Protein AF-A0A9W6ZUS3-F1 (afdb_monomer_lite)

Radius of gyration: 15.03 Å; chains: 1; bounding box: 37×17×40 Å

Sequence (80 aa):
LCVLKGGSAFFQDLQICLRNFHQFSRQEDIPFTFDFIRAKSYAGTESTGTVKVSGCDLEKLKGKHVLLVEDIVDTGTTMR

Foldseek 3Di:
DEEDDQQPVVVVVVVVVLVVVVVVVPDPDSPDDDFYKYWDQDDPPDRPLDIDIDRDDCVVCPPHDDDYTYNDQDVCSSVD

Secondary structure (DSSP, 8-state):
-EEETTTHHHHHHHHHHHHHHHHHTT-SS------EEEEEEEETTEEEEEEEEESS-GGGGTTS----B-S--SSSGGG-

Organism: NCBI:txid2557542

InterPro domains:
  IPR000836 Phosphoribosyltransferase domain [PF00156] (1-80)
  IPR000836 Phosphoribosyltransferase domain [cd06223] (1-80)
  IPR029057 Phosphoribosyltransferase-like [G3DSA:3.40.50.2020] (1-80)
  IPR029057 Phosphoribosyltransferase-like [SSF53271] (1-80)
  IPR050408 Hypoxanthine-guanine phosphoribosyltransferase [PTHR43340] (1-80)

pLDDT: mean 81.66, std 12.02, range [50.22, 94.88]

Structure (mmCIF, N/CA/C/O backbone):
data_AF-A0A9W6ZUS3-F1
#
_entry.id   AF-A0A9W6ZUS3-F1
#
loop_
_atom_site.group_PDB
_atom_site.id
_atom_site.type_symbol
_atom_site.label_atom_id
_atom_site.label_alt_id
_atom_site.label_comp_id
_atom_site.label_asym_id
_atom_site.label_entity_id
_atom_site.label_seq_id
_atom_site.pdbx_PDB_ins_code
_atom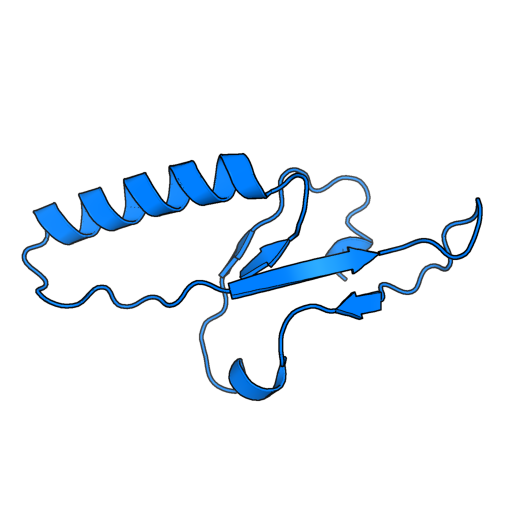_site.Cartn_x
_atom_site.Cartn_y
_atom_site.Cartn_z
_atom_site.occupancy
_atom_site.B_iso_or_equiv
_atom_site.auth_seq_id
_atom_site.auth_comp_id
_atom_site.auth_asym_id
_atom_site.auth_atom_id
_atom_site.pdbx_PDB_model_num
ATOM 1 N N . LEU A 1 1 ? -0.734 -1.322 -3.184 1.00 91.69 1 LEU A N 1
ATOM 2 C CA . LEU A 1 1 ? -1.855 -0.607 -2.543 1.00 91.69 1 LEU A CA 1
ATOM 3 C C . LEU A 1 1 ? -1.429 -0.259 -1.124 1.00 91.69 1 LEU A C 1
ATOM 5 O O . LEU A 1 1 ? -1.194 -1.170 -0.346 1.00 91.69 1 LEU A O 1
ATOM 9 N N . CYS A 1 2 ? -1.227 1.019 -0.814 1.00 93.56 2 CYS A N 1
ATOM 10 C CA . CYS A 1 2 ? -0.738 1.463 0.495 1.00 93.56 2 CYS A CA 1
ATOM 11 C C . CYS A 1 2 ? -1.900 1.886 1.399 1.00 93.56 2 CYS A C 1
ATOM 13 O O . CYS A 1 2 ? -2.745 2.681 0.981 1.00 93.56 2 CYS A O 1
ATOM 15 N N . VAL A 1 3 ? -1.906 1.416 2.645 1.00 91.81 3 VAL A N 1
ATOM 16 C CA . VAL A 1 3 ? -2.840 1.860 3.682 1.00 91.81 3 VAL A CA 1
ATOM 17 C C . VAL A 1 3 ? -2.296 3.129 4.339 1.00 91.81 3 VAL A C 1
ATOM 19 O O . VAL A 1 3 ? -1.224 3.145 4.940 1.00 91.81 3 VAL A O 1
ATOM 22 N N . LEU A 1 4 ? -3.031 4.228 4.194 1.00 90.31 4 LEU A N 1
ATOM 23 C CA . LEU A 1 4 ? -2.720 5.513 4.808 1.00 90.31 4 LEU A CA 1
ATOM 24 C C . LEU A 1 4 ? -3.272 5.601 6.241 1.00 90.31 4 LEU A C 1
ATOM 26 O O . LEU A 1 4 ? -4.361 5.112 6.525 1.00 90.31 4 LEU A O 1
ATOM 30 N N . LYS A 1 5 ? -2.628 6.352 7.143 1.00 86.12 5 LYS A N 1
ATOM 31 C CA . LYS A 1 5 ? -1.435 7.194 6.900 1.00 86.12 5 LYS A CA 1
ATOM 32 C C . LYS A 1 5 ? -0.109 6.494 7.202 1.00 86.12 5 LYS A C 1
ATOM 34 O O . LYS A 1 5 ? 0.850 6.767 6.494 1.00 86.12 5 LYS A O 1
ATOM 39 N N . GLY A 1 6 ? -0.063 5.639 8.223 1.00 85.00 6 GLY A N 1
ATOM 40 C CA . GLY A 1 6 ? 1.187 5.133 8.797 1.00 85.00 6 GLY A CA 1
ATOM 41 C C . GLY A 1 6 ? 2.084 4.395 7.802 1.00 85.00 6 GLY A C 1
ATOM 42 O O . GLY A 1 6 ? 3.296 4.598 7.803 1.00 85.00 6 GLY A O 1
ATOM 43 N N . GLY A 1 7 ? 1.494 3.653 6.859 1.00 86.06 7 GLY A N 1
ATOM 44 C CA . GLY A 1 7 ? 2.236 2.903 5.843 1.00 86.06 7 GLY A CA 1
ATOM 45 C C . GLY A 1 7 ? 3.008 3.748 4.823 1.00 86.06 7 GLY A C 1
ATOM 46 O O . GLY A 1 7 ? 3.795 3.187 4.067 1.00 86.06 7 GLY A O 1
ATOM 47 N N . SER A 1 8 ? 2.830 5.076 4.766 1.00 91.62 8 SER A N 1
ATOM 48 C CA . SER A 1 8 ? 3.380 5.893 3.672 1.00 91.62 8 SER A CA 1
ATOM 49 C C . SER A 1 8 ? 4.908 5.927 3.621 1.00 91.62 8 SER A C 1
ATOM 51 O O . SER A 1 8 ? 5.470 5.897 2.530 1.00 91.62 8 SER A O 1
ATOM 53 N N . ALA A 1 9 ? 5.575 5.996 4.779 1.00 93.44 9 ALA A N 1
ATOM 54 C CA . ALA A 1 9 ? 7.037 6.050 4.839 1.00 93.44 9 ALA A CA 1
ATOM 55 C C . ALA A 1 9 ? 7.649 4.720 4.377 1.00 93.44 9 ALA A C 1
ATOM 57 O O . ALA A 1 9 ? 8.442 4.689 3.440 1.00 93.44 9 ALA A O 1
ATOM 58 N N . PHE A 1 10 ? 7.175 3.609 4.949 1.00 94.81 10 PHE A N 1
ATOM 59 C CA . PHE A 1 10 ? 7.585 2.267 4.541 1.00 94.81 10 PHE A CA 1
ATOM 60 C C . PHE A 1 10 ? 7.302 2.003 3.056 1.00 94.81 10 PHE A C 1
ATOM 62 O O . PHE A 1 10 ? 8.136 1.457 2.334 1.00 94.81 10 PHE A O 1
ATOM 69 N N . PHE A 1 11 ? 6.137 2.436 2.572 1.00 94.88 11 PHE A N 1
ATOM 70 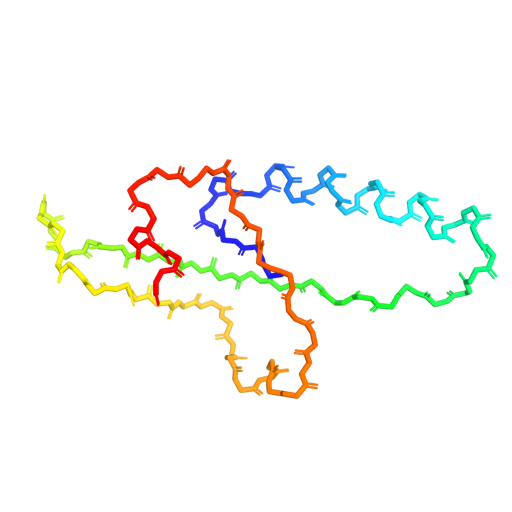C CA . PHE A 1 11 ? 5.772 2.294 1.172 1.00 94.88 11 PHE A CA 1
ATOM 71 C C . PHE A 1 11 ? 6.719 3.059 0.243 1.00 94.88 11 PHE A C 1
ATOM 73 O O . PHE A 1 11 ? 7.107 2.520 -0.791 1.00 94.88 11 PHE A O 1
ATOM 80 N N . GLN A 1 12 ? 7.131 4.276 0.608 1.00 93.25 12 GLN A N 1
ATOM 81 C CA . GLN A 1 12 ? 8.099 5.050 -0.170 1.00 93.25 12 GLN A CA 1
ATOM 82 C C . GLN A 1 12 ? 9.448 4.325 -0.282 1.00 93.25 12 GLN A C 1
ATOM 84 O O . GLN A 1 12 ? 9.995 4.228 -1.384 1.00 93.25 12 GLN A O 1
ATOM 89 N N . ASP A 1 13 ? 9.955 3.775 0.821 1.00 94.75 13 ASP A N 1
ATOM 90 C CA . ASP A 1 13 ? 11.217 3.027 0.829 1.00 94.75 13 ASP A CA 1
ATOM 91 C C . ASP A 1 13 ? 11.120 1.758 -0.025 1.00 94.75 13 ASP A C 1
ATOM 93 O O . ASP A 1 13 ? 11.981 1.497 -0.870 1.00 94.75 13 ASP A O 1
ATOM 97 N N . LEU A 1 14 ? 10.018 1.013 0.103 1.00 93.38 14 LEU A N 1
ATOM 98 C CA . LEU A 1 14 ? 9.744 -0.156 -0.730 1.00 93.38 14 LEU A CA 1
ATOM 99 C C . LEU A 1 14 ? 9.725 0.207 -2.222 1.00 93.38 14 LEU A C 1
ATOM 101 O O . LEU A 1 14 ? 10.326 -0.488 -3.040 1.00 93.38 14 LEU A O 1
ATOM 105 N N . GLN A 1 15 ? 9.069 1.309 -2.588 1.00 90.94 15 GLN A N 1
ATOM 106 C CA . GLN A 1 15 ? 9.026 1.788 -3.968 1.00 90.94 15 GLN A CA 1
ATOM 107 C C . GLN A 1 15 ? 10.420 2.125 -4.511 1.00 90.94 15 GLN A C 1
ATOM 109 O O . GLN A 1 15 ? 10.699 1.851 -5.679 1.00 90.94 15 GLN A O 1
ATOM 114 N N . ILE A 1 16 ? 11.290 2.728 -3.694 1.00 90.62 16 ILE A N 1
ATOM 115 C CA . ILE A 1 16 ? 12.681 3.016 -4.069 1.00 90.62 16 ILE A CA 1
ATOM 116 C C . ILE A 1 16 ? 13.431 1.707 -4.327 1.00 90.62 16 ILE A C 1
ATOM 118 O O . ILE A 1 16 ? 14.030 1.552 -5.391 1.00 90.62 16 ILE A O 1
ATOM 122 N N . CYS A 1 17 ? 13.340 0.743 -3.411 1.00 90.56 17 CYS A N 1
ATOM 123 C CA . CYS A 1 17 ? 13.988 -0.560 -3.555 1.00 90.56 17 CYS A CA 1
ATOM 124 C C . CYS A 1 17 ? 13.519 -1.314 -4.808 1.00 90.56 17 CYS A C 1
ATOM 126 O O . CYS A 1 17 ? 14.349 -1.825 -5.560 1.00 90.56 17 CYS A O 1
ATOM 128 N N . LEU A 1 18 ? 12.209 -1.338 -5.074 1.00 87.88 18 LEU A N 1
ATOM 129 C CA . LEU A 1 18 ? 11.638 -1.992 -6.255 1.00 87.88 18 LEU A CA 1
ATOM 130 C C . LEU A 1 18 ? 12.102 -1.334 -7.558 1.00 87.88 18 LEU A C 1
ATOM 132 O O . LEU A 1 18 ? 12.478 -2.035 -8.496 1.00 87.88 18 LEU A O 1
ATOM 136 N N . ARG A 1 19 ? 12.124 0.003 -7.620 1.00 85.00 19 ARG A N 1
ATOM 137 C CA . ARG A 1 19 ? 12.643 0.726 -8.791 1.00 85.00 19 ARG A CA 1
ATOM 138 C C . ARG A 1 19 ? 14.116 0.422 -9.032 1.00 85.00 19 ARG A C 1
ATOM 140 O O . ARG A 1 19 ? 14.488 0.137 -10.166 1.00 85.00 19 ARG A O 1
ATOM 147 N N . ASN A 1 20 ? 14.927 0.426 -7.976 1.00 86.62 20 ASN A N 1
ATOM 148 C CA . ASN A 1 20 ? 16.348 0.107 -8.078 1.00 86.62 20 ASN A CA 1
ATOM 149 C C . ASN A 1 20 ? 16.548 -1.325 -8.592 1.00 86.62 20 ASN A C 1
ATOM 151 O O . ASN A 1 20 ? 17.296 -1.535 -9.541 1.00 86.62 20 ASN A O 1
ATOM 155 N N . PHE A 1 21 ? 15.833 -2.305 -8.030 1.00 85.00 21 PHE A N 1
ATOM 156 C CA . PHE A 1 21 ? 15.898 -3.701 -8.474 1.00 85.00 21 PHE A CA 1
ATOM 157 C C . PHE A 1 21 ? 15.537 -3.868 -9.961 1.00 85.00 21 PHE A C 1
ATOM 159 O O . PHE A 1 21 ? 16.237 -4.570 -10.697 1.00 85.00 21 PHE A O 1
ATOM 166 N N . HIS A 1 22 ? 14.485 -3.186 -10.424 1.00 79.56 22 HIS A N 1
ATOM 167 C CA . HIS A 1 22 ? 14.064 -3.228 -11.828 1.00 79.56 22 HIS A CA 1
ATOM 168 C C . HIS A 1 22 ? 15.048 -2.532 -12.777 1.00 79.56 22 HIS A C 1
ATOM 170 O O . HIS A 1 22 ? 15.326 -3.045 -13.861 1.00 79.56 22 HIS A O 1
ATOM 176 N N . GLN A 1 23 ? 15.656 -1.421 -12.354 1.00 73.62 23 GLN A N 1
ATOM 177 C CA . GLN A 1 23 ? 16.691 -0.741 -13.134 1.00 73.62 23 GLN A CA 1
ATOM 178 C C . GLN A 1 23 ? 17.900 -1.655 -13.403 1.00 73.62 23 GLN A C 1
ATOM 180 O O . GLN A 1 23 ? 18.436 -1.666 -14.512 1.00 73.62 23 GLN A O 1
ATOM 185 N N . PHE A 1 24 ? 18.310 -2.466 -12.421 1.00 71.94 24 PHE A N 1
ATOM 186 C CA . PHE A 1 24 ? 19.426 -3.407 -12.584 1.00 71.94 24 PHE A CA 1
ATOM 187 C C . PHE A 1 24 ? 19.100 -4.606 -13.483 1.00 71.94 24 PHE A C 1
ATOM 189 O O . PHE A 1 24 ? 20.013 -5.207 -14.048 1.00 71.94 24 PHE A O 1
ATOM 196 N N . SER A 1 25 ? 17.822 -4.945 -13.656 1.00 75.44 25 SER A N 1
ATOM 197 C CA . SER A 1 25 ? 17.380 -6.100 -14.448 1.00 75.44 25 SER A CA 1
ATOM 198 C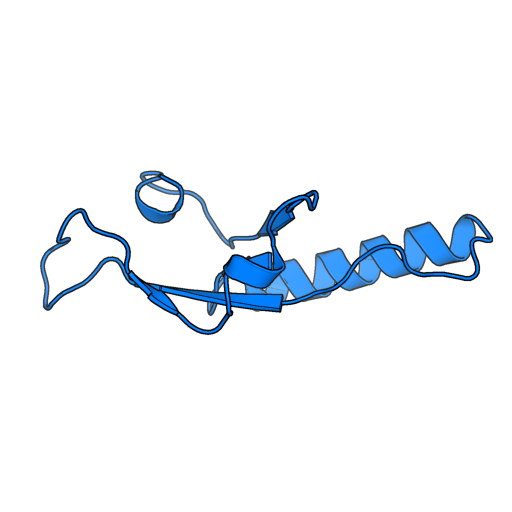 C . SER A 1 25 ? 17.105 -5.783 -15.928 1.00 75.44 25 SER A C 1
ATOM 200 O O . SER A 1 25 ? 16.669 -6.667 -16.662 1.00 75.44 25 SER A O 1
ATOM 202 N N . ARG A 1 26 ? 17.436 -4.565 -16.401 1.00 66.56 26 ARG A N 1
ATOM 203 C CA . ARG A 1 26 ? 17.324 -4.121 -17.812 1.00 66.56 26 ARG A CA 1
ATOM 204 C C . ARG A 1 26 ? 15.921 -4.268 -18.419 1.00 66.56 26 ARG A C 1
ATOM 206 O O . ARG A 1 26 ? 15.787 -4.419 -19.630 1.00 66.56 26 ARG A O 1
ATOM 213 N N . GLN A 1 27 ? 14.879 -4.216 -17.596 1.00 66.56 27 GLN A N 1
ATOM 214 C CA . GLN A 1 27 ? 13.507 -4.117 -18.088 1.00 66.56 27 GLN A CA 1
ATOM 215 C C . GLN A 1 27 ? 13.142 -2.640 -18.249 1.00 66.56 27 GLN A C 1
ATOM 217 O O . GLN A 1 27 ? 13.308 -1.864 -17.311 1.00 66.56 27 GLN A O 1
ATOM 222 N N . GLU A 1 28 ? 12.696 -2.249 -19.445 1.00 60.72 28 GLU A N 1
ATOM 223 C CA . GLU A 1 28 ? 12.354 -0.851 -19.760 1.00 60.72 28 GLU A CA 1
ATOM 224 C C . GLU A 1 28 ? 11.074 -0.383 -19.049 1.00 60.72 28 GLU A C 1
ATOM 226 O O . GLU A 1 28 ? 10.953 0.796 -18.721 1.00 60.72 28 GLU A O 1
ATOM 231 N N . ASP A 1 29 ? 10.167 -1.312 -18.728 1.00 64.62 29 ASP A N 1
ATOM 232 C CA . ASP A 1 29 ? 8.892 -1.016 -18.082 1.00 64.62 29 ASP A CA 1
ATOM 233 C C . ASP A 1 29 ? 8.885 -1.398 -16.599 1.00 64.62 29 ASP A C 1
ATOM 235 O O . ASP A 1 29 ? 9.302 -2.486 -16.200 1.00 64.62 29 ASP A O 1
ATOM 239 N N . ILE A 1 30 ? 8.346 -0.500 -15.772 1.00 67.88 30 ILE A N 1
ATOM 240 C CA . ILE A 1 30 ? 8.070 -0.743 -14.354 1.00 67.88 30 ILE A CA 1
ATOM 241 C C . ILE A 1 30 ? 6.715 -1.473 -14.265 1.00 67.88 30 ILE A C 1
ATOM 243 O O . ILE A 1 30 ? 5.682 -0.839 -14.491 1.00 67.88 30 ILE A O 1
ATOM 247 N N . PRO A 1 31 ? 6.653 -2.774 -13.913 1.00 77.69 31 PRO A N 1
ATOM 248 C CA . PRO A 1 31 ? 5.437 -3.579 -14.063 1.00 77.69 31 PRO A CA 1
ATOM 249 C C . PRO A 1 31 ? 4.437 -3.406 -12.906 1.00 77.69 31 PRO A C 1
ATOM 251 O O . PRO A 1 31 ? 3.650 -4.307 -12.616 1.00 77.69 31 PRO A O 1
ATOM 254 N N . PHE A 1 32 ? 4.460 -2.273 -12.201 1.00 84.38 32 PHE A N 1
ATOM 255 C CA . PHE A 1 32 ? 3.589 -2.042 -11.050 1.00 84.38 32 PHE A CA 1
ATOM 256 C C . PHE A 1 32 ? 3.047 -0.621 -10.986 1.00 84.38 32 PHE A C 1
ATOM 258 O O . PHE A 1 32 ? 3.753 0.368 -11.168 1.00 84.38 32 PHE A O 1
ATOM 265 N N . THR A 1 33 ? 1.764 -0.544 -10.641 1.00 87.94 33 THR A N 1
ATOM 266 C CA . THR A 1 33 ? 1.048 0.693 -10.337 1.00 87.94 33 THR A CA 1
ATOM 267 C C . THR A 1 33 ? 0.888 0.853 -8.832 1.00 87.94 33 THR A C 1
ATOM 269 O O . THR A 1 33 ? 0.654 -0.122 -8.112 1.00 87.94 33 THR A O 1
ATOM 272 N N . PHE A 1 34 ? 0.943 2.092 -8.358 1.00 89.81 34 PHE A N 1
ATOM 273 C CA . PHE A 1 34 ? 0.778 2.427 -6.950 1.00 89.81 34 PHE A CA 1
ATOM 274 C C . PHE A 1 34 ? -0.539 3.166 -6.731 1.00 89.81 34 PHE A C 1
ATOM 276 O O . PHE A 1 34 ? -0.902 4.030 -7.521 1.00 89.81 34 PHE A O 1
ATOM 283 N N . ASP A 1 35 ? -1.237 2.820 -5.654 1.00 91.94 35 ASP A N 1
ATOM 284 C CA . ASP A 1 35 ? -2.492 3.455 -5.257 1.00 91.94 35 ASP A CA 1
ATOM 285 C C . ASP A 1 35 ? -2.607 3.431 -3.727 1.00 91.94 35 ASP A C 1
ATOM 287 O O . ASP A 1 35 ? -1.909 2.651 -3.058 1.00 91.94 35 ASP A O 1
ATOM 291 N N . PHE A 1 36 ? -3.478 4.273 -3.182 1.00 91.81 36 PHE A N 1
ATOM 292 C CA . PHE A 1 36 ? -3.629 4.517 -1.755 1.00 91.81 36 PHE A CA 1
ATOM 293 C C . PHE A 1 36 ? -5.064 4.279 -1.305 1.00 91.81 36 PHE A C 1
AT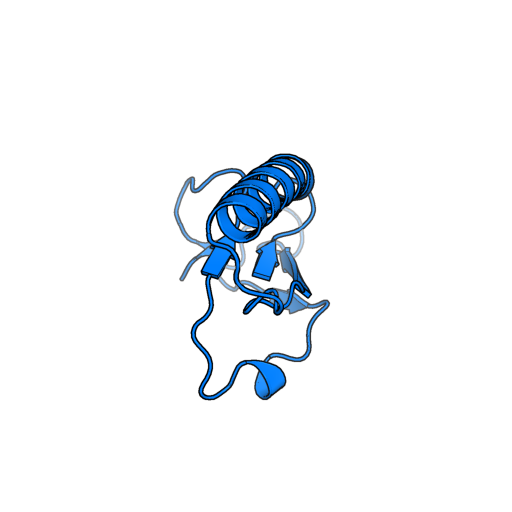OM 295 O O . PHE A 1 36 ? -6.020 4.727 -1.929 1.00 91.81 36 PHE A O 1
ATOM 302 N N . ILE A 1 37 ? -5.207 3.644 -0.149 1.00 92.38 37 ILE A N 1
ATOM 303 C CA . ILE A 1 37 ? -6.478 3.557 0.562 1.00 92.38 37 ILE A CA 1
ATOM 304 C C . ILE A 1 37 ? -6.338 4.132 1.956 1.00 92.38 37 ILE A C 1
ATOM 306 O O . ILE A 1 37 ? -5.255 4.189 2.531 1.00 92.38 37 ILE A O 1
ATOM 310 N N . ARG A 1 38 ? -7.462 4.530 2.533 1.00 88.62 38 ARG A N 1
ATOM 311 C CA . ARG A 1 38 ? -7.590 4.778 3.958 1.00 88.62 38 ARG A CA 1
ATOM 312 C C . ARG A 1 38 ? -8.563 3.759 4.521 1.00 88.62 38 ARG A C 1
ATOM 314 O O . ARG A 1 38 ? -9.736 3.764 4.157 1.00 88.62 38 ARG A O 1
ATOM 321 N N . ALA A 1 39 ? -8.067 2.920 5.418 1.00 82.44 39 ALA A N 1
ATOM 322 C CA . ALA A 1 39 ? -8.894 2.056 6.238 1.00 82.44 39 ALA A CA 1
ATOM 323 C C . ALA A 1 39 ? -9.197 2.776 7.558 1.00 82.44 39 ALA A C 1
ATOM 325 O O . ALA A 1 39 ? -8.315 3.379 8.172 1.00 82.44 39 ALA A O 1
ATOM 326 N N . LYS A 1 40 ? -10.461 2.771 7.977 1.00 74.25 40 LYS A N 1
ATOM 327 C CA . LYS A 1 40 ? -10.877 3.240 9.303 1.00 74.25 40 LYS A CA 1
ATOM 328 C C . LYS A 1 40 ? -11.711 2.153 9.970 1.00 74.25 40 LYS A C 1
ATOM 330 O O . LYS A 1 40 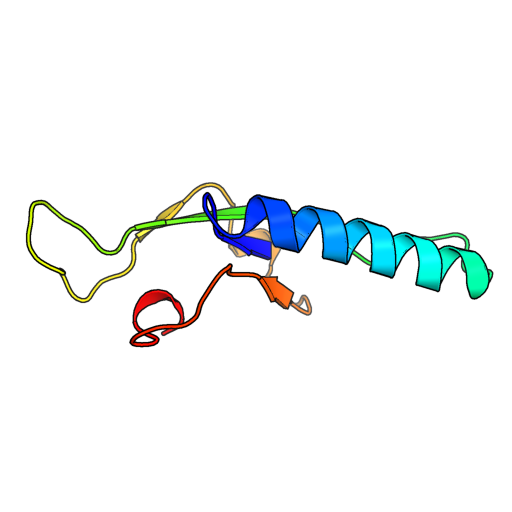? -12.700 1.711 9.392 1.00 74.25 40 LYS A O 1
ATOM 335 N N . SER A 1 41 ? -11.337 1.780 11.189 1.00 59.38 41 SER A N 1
ATOM 336 C CA . SER A 1 41 ? -12.027 0.792 12.034 1.00 59.38 41 SER A CA 1
ATOM 337 C C . SER A 1 41 ? -12.993 1.418 13.060 1.00 59.38 41 SER A C 1
ATOM 339 O O . SER A 1 41 ? -13.699 0.701 13.771 1.00 59.38 41 SER A O 1
ATOM 341 N N . TYR A 1 42 ? -13.070 2.754 13.122 1.00 54.50 42 TYR A N 1
ATOM 342 C CA . TYR A 1 42 ? -13.785 3.479 14.179 1.00 54.50 42 TYR A CA 1
ATOM 343 C C . TYR A 1 42 ? -15.100 4.121 13.719 1.00 54.50 42 TYR A C 1
ATOM 345 O O . TYR A 1 42 ? -15.150 4.803 12.689 1.00 54.50 42 TYR A O 1
ATOM 353 N N . ALA A 1 43 ? -16.125 4.014 14.568 1.00 51.66 43 ALA A N 1
ATOM 354 C CA . ALA A 1 43 ? -17.209 4.987 14.677 1.00 51.66 43 ALA A CA 1
ATOM 355 C C . ALA A 1 43 ? -17.283 5.441 16.149 1.00 51.66 43 ALA A C 1
ATOM 357 O O . ALA A 1 43 ? -17.839 4.742 16.985 1.00 51.66 43 ALA A O 1
ATOM 358 N N . GLY A 1 44 ? -16.674 6.585 16.484 1.00 58.28 44 GLY A N 1
ATOM 359 C CA . GLY A 1 44 ? -16.543 7.042 17.878 1.00 58.28 44 GLY A CA 1
ATOM 360 C C . GLY A 1 44 ? -15.318 6.451 18.593 1.00 58.28 44 GLY A C 1
ATOM 361 O O . GLY A 1 44 ? -14.253 6.349 17.987 1.00 58.28 44 GLY A O 1
ATOM 362 N N . THR A 1 45 ? -15.453 6.098 19.876 1.00 56.03 45 THR A N 1
ATOM 363 C CA . THR A 1 45 ? -14.392 5.516 20.730 1.00 56.03 45 THR A CA 1
ATOM 364 C C . THR A 1 45 ? -14.346 3.988 20.723 1.00 56.03 45 THR A C 1
ATOM 366 O O . THR A 1 45 ? -13.427 3.409 21.296 1.00 56.03 45 THR A O 1
ATOM 369 N N . GLU A 1 46 ? -15.306 3.324 20.081 1.00 50.22 46 GLU A N 1
ATOM 370 C CA . GLU A 1 46 ? -15.411 1.864 20.063 1.00 50.22 46 GLU A CA 1
ATOM 371 C C . GLU A 1 46 ? -15.115 1.296 18.668 1.00 50.22 46 GLU A C 1
ATOM 373 O O . GLU A 1 46 ? -15.469 1.876 17.633 1.00 50.22 46 GLU A O 1
ATOM 378 N N . SER A 1 47 ? -14.431 0.149 18.639 1.00 58.53 47 SER A N 1
ATOM 379 C CA . SER A 1 47 ? -14.201 -0.609 17.408 1.00 58.53 47 SER A CA 1
ATOM 380 C C . SER A 1 47 ? -15.521 -1.220 16.948 1.00 58.53 47 SER A C 1
ATOM 382 O O . SER A 1 47 ? -16.126 -2.014 17.662 1.00 58.53 47 SER A O 1
ATOM 384 N N . THR A 1 48 ? -15.966 -0.874 15.741 1.00 61.56 48 THR A N 1
ATOM 385 C CA . THR A 1 48 ? -17.236 -1.382 15.181 1.00 61.56 48 THR A CA 1
ATOM 386 C C . THR A 1 48 ? -17.117 -2.781 14.572 1.00 61.56 48 THR A C 1
ATOM 388 O O . THR A 1 48 ? -18.086 -3.302 14.024 1.00 61.56 48 THR A O 1
ATOM 391 N N . GLY A 1 49 ? -15.914 -3.368 14.576 1.00 62.38 49 GLY A N 1
ATOM 392 C CA . GLY A 1 49 ? -15.620 -4.634 13.895 1.00 62.38 49 GLY A CA 1
ATOM 393 C C . GLY A 1 49 ? -15.747 -4.582 12.365 1.00 62.38 49 GLY A C 1
ATOM 394 O O . GLY A 1 49 ? -15.485 -5.584 11.710 1.00 62.38 49 GLY A O 1
ATOM 395 N N . THR A 1 50 ? -16.121 -3.434 11.786 1.00 64.81 50 THR A N 1
ATOM 396 C CA . THR A 1 50 ? -16.314 -3.248 10.343 1.00 64.81 50 THR A CA 1
ATOM 397 C C . THR A 1 50 ? -15.325 -2.211 9.820 1.00 64.81 50 THR A C 1
ATOM 399 O O . THR A 1 50 ? -15.349 -1.049 10.231 1.00 64.81 50 THR A O 1
ATOM 402 N N . VAL A 1 51 ? -14.454 -2.613 8.895 1.00 72.25 51 VAL A N 1
ATOM 403 C CA . VAL A 1 51 ? -13.465 -1.719 8.280 1.00 72.25 51 VAL A CA 1
ATOM 404 C C . VAL A 1 51 ? -14.114 -0.967 7.122 1.00 72.25 51 VAL A C 1
ATOM 406 O O . VAL A 1 51 ? -14.601 -1.567 6.165 1.00 72.25 51 VAL A O 1
ATOM 409 N N . LYS A 1 52 ? -14.111 0.368 7.178 1.00 78.31 52 LYS A N 1
ATOM 410 C CA . LYS A 1 52 ? -14.488 1.204 6.030 1.00 78.31 52 LYS A CA 1
ATOM 411 C C . LYS A 1 52 ? -13.239 1.579 5.243 1.00 78.31 52 LYS A C 1
ATOM 413 O O . LYS A 1 52 ? -12.354 2.248 5.779 1.00 78.31 52 LYS A O 1
ATOM 418 N N . VAL A 1 53 ? -13.205 1.185 3.973 1.00 84.44 53 VAL A N 1
ATOM 419 C CA . VAL A 1 53 ? -12.132 1.512 3.025 1.00 84.44 53 VAL A CA 1
ATOM 420 C C . VAL A 1 53 ? -12.575 2.665 2.127 1.00 84.44 53 VAL A C 1
ATOM 422 O O . VAL A 1 53 ? -13.690 2.672 1.610 1.00 84.44 53 VAL A O 1
ATOM 425 N N . SER A 1 54 ? -11.712 3.660 1.945 1.00 87.00 54 SER A N 1
ATOM 426 C CA . SER A 1 54 ? -11.926 4.767 1.006 1.00 87.00 54 SER A CA 1
ATOM 427 C C . SER A 1 54 ? -10.623 5.192 0.330 1.00 87.00 54 SER A C 1
ATOM 429 O O . SER A 1 54 ? -9.547 4.746 0.716 1.00 87.00 54 SER A O 1
ATOM 431 N N . GLY A 1 55 ? -10.705 6.064 -0.679 1.00 83.56 55 GLY A N 1
ATOM 432 C CA . GLY A 1 55 ? -9.533 6.646 -1.350 1.00 83.56 55 GLY A CA 1
ATOM 433 C C . GLY A 1 55 ? -9.112 5.960 -2.652 1.00 83.56 55 GLY A C 1
ATO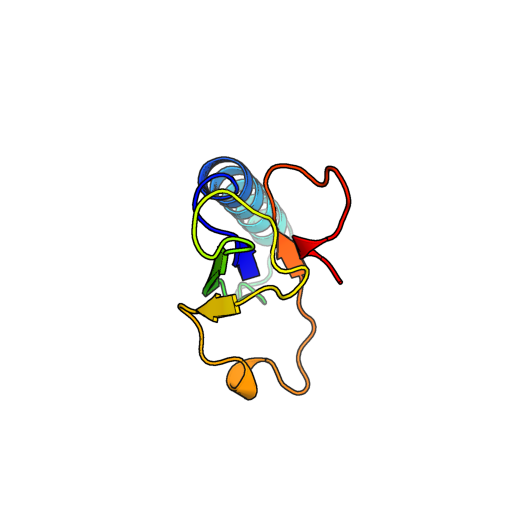M 434 O O . GLY A 1 55 ? -8.371 6.566 -3.414 1.00 83.56 55 GLY A O 1
ATOM 435 N N . CYS A 1 56 ? -9.649 4.776 -2.948 1.00 84.88 56 CYS A N 1
ATOM 436 C CA . CYS A 1 56 ? -9.419 4.045 -4.193 1.00 84.88 56 CYS A CA 1
ATOM 437 C C . CYS A 1 56 ? -10.736 3.442 -4.700 1.00 84.88 56 CYS A C 1
ATOM 439 O O . CYS A 1 56 ? -11.597 3.054 -3.907 1.00 84.88 56 CYS A O 1
ATOM 441 N N . ASP A 1 57 ? -10.869 3.356 -6.022 1.00 86.56 57 ASP A N 1
ATOM 442 C CA . ASP A 1 57 ? -11.900 2.562 -6.684 1.00 86.56 57 ASP A CA 1
ATOM 443 C C . ASP A 1 57 ? -11.431 1.103 -6.794 1.00 86.56 57 ASP A C 1
ATOM 445 O O . ASP A 1 57 ? -10.597 0.762 -7.638 1.00 86.56 57 ASP A O 1
ATOM 449 N N . LEU A 1 58 ? -11.966 0.247 -5.920 1.00 86.19 58 LEU A N 1
ATOM 450 C CA . LEU A 1 58 ? -11.564 -1.157 -5.805 1.00 86.19 58 LEU A CA 1
ATOM 451 C C . LEU A 1 58 ? -11.894 -1.981 -7.057 1.00 86.19 58 LEU A C 1
ATOM 453 O O . LEU A 1 58 ? -11.258 -3.009 -7.293 1.00 86.19 58 LEU A O 1
ATOM 457 N N . GLU A 1 59 ? -12.824 -1.530 -7.901 1.00 89.00 59 GLU A N 1
ATOM 458 C CA . GLU A 1 59 ? -13.158 -2.217 -9.152 1.00 89.00 59 GLU A CA 1
ATOM 459 C C . GLU A 1 59 ? -11.956 -2.278 -10.104 1.00 89.00 59 GLU A C 1
ATOM 461 O O . GLU A 1 59 ? -11.765 -3.271 -10.808 1.00 89.00 59 GLU A O 1
ATOM 466 N N . LYS A 1 60 ? -11.061 -1.281 -10.052 1.00 88.94 60 LYS A N 1
ATOM 467 C CA . LYS A 1 60 ? -9.824 -1.237 -10.854 1.00 88.94 60 LYS A CA 1
ATOM 468 C C . LYS A 1 60 ? -8.808 -2.320 -10.489 1.00 88.94 60 LYS A C 1
ATOM 470 O O . LYS A 1 60 ? -7.822 -2.493 -11.218 1.00 88.94 60 LYS A O 1
ATOM 475 N N . LEU A 1 61 ? -9.010 -3.001 -9.361 1.00 89.94 61 LEU A N 1
ATOM 476 C CA . LEU A 1 61 ? -8.145 -4.062 -8.852 1.00 89.94 61 LEU A CA 1
ATOM 477 C C . LEU A 1 61 ? -8.594 -5.458 -9.305 1.00 89.94 61 LEU A C 1
ATOM 479 O O . LEU A 1 61 ? -7.827 -6.411 -9.167 1.00 89.94 61 LEU A O 1
ATOM 483 N N . LYS A 1 62 ? -9.805 -5.604 -9.864 1.00 92.50 62 LYS A N 1
ATOM 484 C CA . LYS A 1 62 ? -10.308 -6.902 -10.333 1.00 92.50 62 LYS A CA 1
ATOM 485 C C . LYS A 1 62 ? -9.380 -7.504 -11.390 1.00 92.50 62 LYS A C 1
ATOM 487 O O . LYS A 1 62 ? -8.964 -6.830 -12.329 1.00 92.50 62 LYS A O 1
ATOM 492 N N . GLY A 1 63 ? -9.060 -8.788 -11.223 1.00 93.31 63 GLY A N 1
ATOM 493 C CA . GLY A 1 63 ? -8.190 -9.536 -12.135 1.00 93.31 63 GLY A CA 1
ATOM 494 C C . GLY A 1 63 ? -6.701 -9.178 -12.057 1.00 93.31 63 GLY A C 1
ATOM 495 O O . GLY A 1 63 ? -5.938 -9.634 -12.903 1.00 93.31 63 GLY A O 1
ATOM 496 N N . LYS A 1 64 ? -6.271 -8.378 -11.072 1.00 91.50 64 LYS A N 1
ATOM 497 C CA . LYS A 1 64 ? -4.865 -7.994 -10.882 1.00 91.50 64 LYS A CA 1
ATOM 498 C C . LYS A 1 64 ? -4.253 -8.673 -9.662 1.00 91.50 64 LYS A C 1
ATOM 500 O O . LYS A 1 64 ? -4.941 -8.970 -8.688 1.00 91.50 64 LYS A O 1
ATOM 505 N N . HIS A 1 65 ? -2.934 -8.843 -9.684 1.00 92.44 65 HIS A N 1
ATOM 506 C CA . HIS A 1 65 ? -2.174 -9.166 -8.480 1.00 92.44 65 HIS A CA 1
ATOM 507 C C . HIS A 1 65 ? -2.037 -7.912 -7.615 1.00 92.44 65 HIS A C 1
ATOM 509 O O . HIS A 1 65 ? -1.543 -6.882 -8.077 1.00 92.44 65 HIS A O 1
ATOM 515 N N . VAL A 1 66 ? -2.486 -7.993 -6.363 1.00 92.94 66 VAL A N 1
ATOM 516 C CA . VAL A 1 66 ? -2.486 -6.857 -5.436 1.00 92.94 66 VAL A CA 1
ATOM 517 C C . VAL A 1 66 ? -1.528 -7.137 -4.287 1.00 92.94 66 VAL A C 1
ATOM 519 O O . VAL A 1 66 ? -1.712 -8.088 -3.536 1.00 92.94 66 VAL A O 1
ATOM 522 N N . LEU A 1 67 ? -0.531 -6.265 -4.128 1.00 92.75 67 LEU A N 1
ATOM 523 C CA . LEU A 1 67 ? 0.292 -6.189 -2.924 1.00 92.75 67 LEU A CA 1
ATOM 524 C C . LEU A 1 67 ? -0.267 -5.092 -2.013 1.00 92.75 67 LEU A C 1
ATOM 526 O O . LEU A 1 67 ? -0.249 -3.910 -2.383 1.00 92.75 67 LEU A O 1
ATOM 530 N N . LEU A 1 68 ? -0.779 -5.483 -0.848 1.00 91.69 68 LEU A N 1
ATOM 531 C CA . LEU A 1 68 ? -1.228 -4.564 0.196 1.00 91.69 68 LEU A CA 1
ATOM 532 C C . LEU A 1 68 ? -0.055 -4.237 1.129 1.00 91.69 68 LEU A C 1
ATOM 534 O O . LEU A 1 68 ? 0.709 -5.126 1.493 1.00 91.69 68 LEU A O 1
ATOM 538 N N . VAL A 1 69 ? 0.097 -2.962 1.479 1.00 92.81 69 VAL A N 1
ATOM 539 C CA . VAL A 1 69 ? 1.193 -2.462 2.315 1.00 92.81 69 VAL A CA 1
ATOM 540 C C . VAL A 1 69 ? 0.615 -1.647 3.466 1.00 92.81 69 VAL A C 1
ATOM 542 O O . VAL A 1 69 ? -0.047 -0.635 3.230 1.00 92.81 69 VAL A O 1
ATOM 545 N N . GLU A 1 70 ? 0.886 -2.084 4.690 1.00 90.06 70 GLU A N 1
ATOM 546 C CA . GLU A 1 70 ? 0.529 -1.435 5.957 1.00 90.06 70 GLU A CA 1
ATOM 547 C C . GLU A 1 70 ? 1.817 -1.237 6.779 1.00 90.06 70 GLU A C 1
ATOM 549 O O . GLU A 1 70 ? 2.823 -1.900 6.521 1.00 90.06 70 GLU A O 1
ATOM 554 N N . ASP A 1 71 ? 1.822 -0.292 7.716 1.00 89.38 71 ASP A N 1
ATOM 555 C CA . ASP A 1 71 ? 2.953 -0.062 8.623 1.00 89.38 71 ASP A CA 1
ATOM 556 C C . ASP A 1 71 ? 3.097 -1.159 9.676 1.00 89.38 71 ASP A C 1
ATOM 558 O O . ASP A 1 71 ? 4.215 -1.579 9.974 1.00 89.38 71 ASP A O 1
ATOM 562 N N . ILE A 1 72 ? 1.981 -1.625 10.238 1.00 88.06 72 ILE A N 1
ATOM 563 C CA . ILE A 1 72 ? 1.966 -2.677 11.249 1.00 88.06 72 ILE A CA 1
ATOM 564 C C . ILE A 1 72 ? 0.671 -3.483 11.189 1.00 88.06 72 ILE A C 1
ATOM 566 O O . ILE A 1 72 ? -0.422 -2.936 11.084 1.00 88.06 72 ILE A O 1
ATOM 570 N N . VAL A 1 73 ? 0.802 -4.799 11.337 1.00 86.75 73 VAL A N 1
ATOM 571 C CA . VAL A 1 73 ? -0.335 -5.683 11.591 1.00 86.75 73 VAL A CA 1
ATOM 572 C C . VAL A 1 73 ? -0.366 -5.978 13.087 1.00 86.75 73 VAL A C 1
ATOM 574 O O . VAL A 1 73 ? 0.510 -6.671 13.596 1.00 86.75 73 VAL A O 1
ATOM 577 N N . ASP A 1 74 ? -1.363 -5.433 13.782 1.00 80.06 74 ASP A N 1
ATOM 578 C CA . ASP A 1 74 ? -1.604 -5.697 15.207 1.00 80.06 74 ASP A CA 1
ATOM 579 C C . ASP A 1 74 ? -2.630 -6.837 15.371 1.00 80.06 74 ASP A C 1
ATOM 581 O O . ASP A 1 74 ? -2.341 -7.994 15.070 1.00 80.06 74 ASP A O 1
ATOM 585 N N . THR A 1 75 ? -3.885 -6.530 15.721 1.00 80.38 75 THR A N 1
ATOM 586 C CA . THR A 1 75 ? -4.962 -7.537 15.851 1.00 80.38 75 THR A CA 1
ATOM 587 C C . THR A 1 75 ? -5.391 -8.189 14.529 1.00 80.38 75 THR A C 1
ATOM 589 O O . THR A 1 75 ? -6.204 -9.113 14.528 1.00 80.38 75 THR A O 1
ATOM 592 N N . GLY A 1 76 ? -4.917 -7.676 13.390 1.00 80.38 76 GLY A N 1
ATOM 593 C CA . GLY A 1 76 ? -5.292 -8.143 12.052 1.00 80.38 76 GLY A CA 1
ATOM 594 C C . GLY A 1 76 ? -6.704 -7.752 11.599 1.00 80.38 76 GLY A C 1
ATOM 595 O O . GLY A 1 76 ? -7.091 -8.093 10.486 1.00 80.38 76 GLY A O 1
ATOM 596 N N . THR A 1 77 ? -7.472 -7.013 12.410 1.00 77.88 77 THR A N 1
ATOM 597 C CA . THR A 1 77 ? -8.852 -6.608 12.072 1.00 77.88 77 THR A CA 1
ATOM 598 C C . THR A 1 77 ? -8.922 -5.781 10.784 1.00 77.88 77 THR A C 1
ATOM 600 O O . THR A 1 77 ? -9.855 -5.951 10.011 1.00 77.88 77 THR A O 1
ATOM 603 N N . THR A 1 78 ? -7.928 -4.925 10.524 1.00 74.88 78 THR A N 1
ATOM 604 C CA . THR A 1 78 ? -7.838 -4.110 9.297 1.00 74.88 78 THR A CA 1
ATOM 605 C C . THR A 1 78 ? -7.649 -4.951 8.027 1.00 74.88 78 THR A C 1
ATOM 607 O O . THR A 1 78 ? -8.041 -4.517 6.947 1.00 74.88 78 THR A O 1
ATOM 610 N N . MET A 1 79 ? -7.054 -6.141 8.159 1.00 78.31 79 MET A N 1
ATOM 611 C CA . MET A 1 79 ? -6.645 -7.016 7.053 1.00 78.31 79 MET A CA 1
ATOM 612 C C . MET A 1 79 ? -7.669 -8.116 6.725 1.00 78.31 79 MET A C 1
ATOM 614 O O . MET A 1 79 ? -7.462 -8.855 5.762 1.00 78.31 79 MET A O 1
ATOM 618 N N . ARG A 1 80 ? -8.728 -8.259 7.534 1.00 72.50 80 ARG A N 1
ATOM 619 C CA . ARG A 1 80 ? -9.858 -9.169 7.282 1.00 72.50 80 ARG A CA 1
ATOM 620 C C . ARG A 1 80 ? -10.858 -8.553 6.315 1.00 72.50 80 ARG A C 1
ATOM 622 O O . ARG A 1 80 ? -11.355 -9.324 5.468 1.00 72.50 80 ARG A O 1
#